Protein AF-A0A3S4IB91-F1 (afdb_monomer_lite)

Foldseek 3Di:
DAFAEDEAECELVCQLPLVSLLVVLVVVLVVCPPDDHAYAYEYEDDPLVPRQPPVCAPDPVDPPNVVCVRSDDDLVSVLSSLVSCVVSVHQYEYEYPALVVLVSCVVSVHFKYKHDLVCPPVVCRQPVHPSSPPFFDPDDPDDPDDDDDPDDSDIDMTGGD

InterPro domains:
  IPR013132 PseI/NeuA/B-like [PF03102] (42-125)
  IPR013785 Aldolase-type TIM barrel [G3DSA:3.20.20.70] (1-132)
  IPR051690 PseI/Nans/NeuA/B acid synthases [PTHR42966] (3-124)

Sequence (161 aa):
MSKPLFIFEMANNHMGNVEHGVALIRAIRESCQGFDFDFGFKLQYRNLDTFIHSSFKGRDDVKYVKRFEETRLQPEQMQKLVAEMKANGFKAICTPFDEESVDLIEAHGIEIIKIASCSFTDWPCWSASPAATSRWWRPPPARGARTSTRWSASCCIAART

Radius of gyration: 17.15 Å; chains: 1; bounding box: 42×42×48 Å

pLDDT: mean 82.27, std 20.81, range [25.8, 98.62]
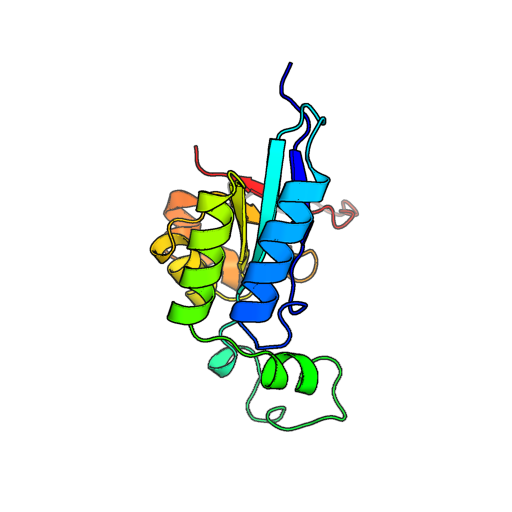
Organism: Chromobacterium violaceum (NCBI:txid536)

Secondary structure (DSSP, 8-state):
-PPPEEEEE-TTTTTT-HHHHHHHHHHHHHHTTT--SEEEEEEEE--HHHHS-GGGTT-SSSTTHHHHHHT---HHHHHHHHHHHHHTTPEEEEEESSHHHHHHHHHTT--EEEPPGGGTT-HHHHHH-HHIIIII--PPP---------------EEE--

Structure (mmCIF, N/CA/C/O backbone):
data_AF-A0A3S4IB91-F1
#
_entry.id   AF-A0A3S4IB91-F1
#
loop_
_atom_site.group_PDB
_atom_site.id
_atom_site.type_symbol
_atom_site.label_atom_id
_atom_site.label_alt_id
_atom_site.label_comp_id
_atom_site.label_asym_id
_atom_site.label_entity_id
_atom_site.label_seq_id
_atom_site.pdbx_PDB_ins_code
_atom_site.Cartn_x
_atom_site.Cartn_y
_atom_site.Cartn_z
_atom_site.occupancy
_atom_site.B_iso_or_equiv
_atom_site.auth_seq_id
_atom_site.auth_comp_id
_atom_site.auth_asym_id
_atom_site.auth_atom_id
_atom_site.pdbx_PDB_model_num
ATOM 1 N N . MET A 1 1 ? -18.900 14.666 13.318 1.00 50.78 1 MET A N 1
ATOM 2 C CA . MET A 1 1 ? -17.593 15.037 12.730 1.00 50.78 1 MET A CA 1
ATOM 3 C C . MET A 1 1 ? -16.867 13.749 12.371 1.00 50.78 1 MET A C 1
ATOM 5 O O . MET A 1 1 ? -16.913 12.830 13.178 1.00 50.78 1 MET A O 1
ATOM 9 N N . SER A 1 2 ? -1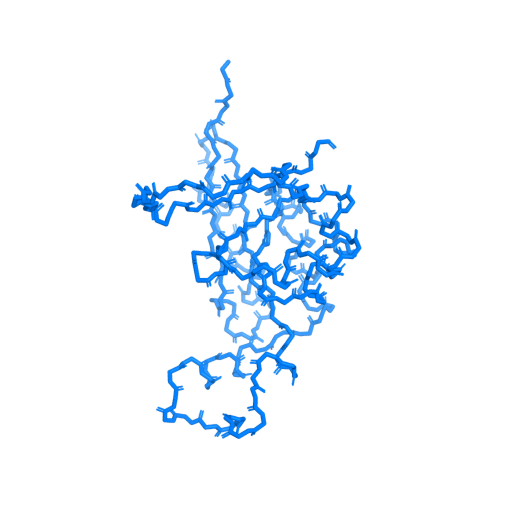6.292 13.634 11.171 1.00 82.00 2 SER A N 1
ATOM 10 C CA . SER A 1 2 ? -15.526 12.442 10.772 1.00 82.00 2 SER A CA 1
ATOM 11 C C . SER A 1 2 ? -14.213 12.377 11.555 1.00 82.00 2 SER A C 1
ATOM 13 O O . SER A 1 2 ? -13.516 13.390 11.641 1.00 82.00 2 SER A O 1
ATOM 15 N N . LYS A 1 3 ? -13.876 11.213 12.121 1.00 90.12 3 LYS A N 1
ATOM 16 C CA . LYS A 1 3 ? -12.597 11.007 12.815 1.00 90.12 3 LYS A CA 1
ATOM 17 C C . LYS A 1 3 ? -11.423 11.170 11.831 1.00 90.12 3 LYS A C 1
ATOM 19 O O . LYS A 1 3 ? -11.562 10.772 10.672 1.00 90.12 3 LYS A O 1
ATOM 24 N N . PRO A 1 4 ? -10.280 11.747 12.250 1.00 95.44 4 PRO A N 1
ATOM 25 C CA . PRO A 1 4 ? -9.057 11.735 11.451 1.00 95.44 4 PRO A CA 1
ATOM 26 C C . PRO A 1 4 ? -8.631 10.307 11.081 1.00 95.44 4 PRO A C 1
ATOM 28 O O . PRO A 1 4 ? -8.722 9.409 11.916 1.00 95.44 4 PRO A O 1
ATOM 31 N N . LEU A 1 5 ? -8.142 10.121 9.851 1.00 96.00 5 LEU A N 1
ATOM 32 C CA . LEU A 1 5 ? -7.565 8.863 9.369 1.00 96.00 5 LEU A CA 1
ATOM 33 C C . LEU A 1 5 ? -6.037 8.970 9.337 1.00 96.00 5 LEU A C 1
ATOM 35 O O . LEU A 1 5 ? -5.488 9.748 8.555 1.00 96.00 5 LEU A O 1
ATOM 39 N N . PHE A 1 6 ? -5.356 8.150 10.134 1.00 97.62 6 PHE A N 1
ATOM 40 C CA . PHE A 1 6 ? -3.902 8.002 10.089 1.00 97.62 6 PHE A CA 1
ATOM 41 C C . PHE A 1 6 ? -3.526 6.817 9.205 1.00 97.62 6 PHE A C 1
ATOM 43 O O . PHE A 1 6 ? -4.084 5.730 9.344 1.00 97.62 6 PHE A O 1
ATOM 50 N N . ILE A 1 7 ? -2.585 7.027 8.283 1.00 97.88 7 ILE A N 1
ATOM 51 C CA . ILE A 1 7 ? -2.159 6.010 7.318 1.00 97.88 7 ILE A CA 1
ATOM 52 C C . ILE A 1 7 ? -0.703 5.643 7.587 1.00 97.88 7 ILE A C 1
ATOM 54 O O . ILE A 1 7 ? 0.188 6.478 7.426 1.00 97.88 7 ILE A O 1
ATOM 58 N N . PHE A 1 8 ? -0.461 4.385 7.940 1.00 98.25 8 PHE A N 1
ATOM 59 C CA . PHE A 1 8 ? 0.876 3.837 8.142 1.00 98.25 8 PHE A CA 1
ATOM 60 C C . PHE A 1 8 ? 1.403 3.253 6.833 1.00 98.25 8 PHE A C 1
ATOM 62 O O . PHE A 1 8 ? 0.815 2.335 6.265 1.00 98.25 8 PHE A O 1
ATOM 69 N N . GLU A 1 9 ? 2.501 3.805 6.326 1.00 97.75 9 GLU A N 1
ATOM 70 C CA . GLU A 1 9 ? 3.116 3.352 5.081 1.00 97.75 9 GLU A CA 1
ATOM 71 C C . GLU A 1 9 ? 4.115 2.227 5.348 1.00 97.75 9 GLU A C 1
ATOM 73 O O . GLU A 1 9 ? 5.158 2.453 5.963 1.00 97.75 9 GLU A O 1
ATOM 78 N N . MET A 1 10 ? 3.840 1.031 4.820 1.00 97.31 10 MET A N 1
ATOM 79 C CA . MET A 1 10 ? 4.823 -0.053 4.836 1.00 97.31 10 MET A CA 1
ATOM 80 C C . MET A 1 10 ? 5.905 0.164 3.779 1.00 97.31 10 MET A C 1
ATOM 82 O O . MET A 1 10 ? 7.069 -0.142 4.026 1.00 97.31 10 MET A O 1
ATOM 86 N N . ALA A 1 11 ? 5.529 0.674 2.599 1.00 95.00 11 ALA A N 1
ATOM 87 C CA . ALA A 1 11 ? 6.382 0.661 1.410 1.00 95.00 11 ALA A CA 1
ATOM 88 C C . ALA A 1 11 ? 7.041 -0.723 1.244 1.00 95.00 11 ALA A C 1
ATOM 90 O O . ALA A 1 11 ? 6.329 -1.719 1.222 1.00 95.00 11 ALA A O 1
ATOM 91 N N . ASN A 1 12 ? 8.377 -0.784 1.215 1.00 95.31 12 ASN A N 1
ATOM 92 C CA . ASN A 1 12 ? 9.147 -2.032 1.163 1.00 95.31 12 ASN A CA 1
ATOM 93 C C . ASN A 1 12 ? 9.793 -2.397 2.516 1.00 95.31 12 ASN A C 1
ATOM 95 O O . ASN A 1 12 ? 10.757 -3.164 2.565 1.00 95.31 12 ASN A O 1
ATOM 99 N N . ASN A 1 13 ? 9.317 -1.832 3.631 1.00 96.62 13 ASN A N 1
ATOM 100 C CA . ASN A 1 13 ? 9.879 -2.064 4.970 1.00 96.62 13 ASN A CA 1
ATOM 101 C C . ASN A 1 13 ? 9.540 -3.453 5.536 1.00 96.62 13 ASN A C 1
ATOM 103 O O . ASN A 1 13 ? 10.051 -3.814 6.584 1.00 96.62 13 ASN A O 1
ATOM 107 N N . HIS A 1 14 ? 8.757 -4.264 4.818 1.00 96.31 14 HIS A N 1
ATOM 108 C CA . HIS A 1 14 ? 8.680 -5.714 5.036 1.00 96.31 14 HIS A CA 1
ATOM 109 C C . HIS A 1 14 ? 9.977 -6.443 4.635 1.00 96.31 14 HIS A C 1
ATOM 111 O O . HIS A 1 14 ? 10.148 -7.607 4.970 1.00 96.31 14 HIS A O 1
ATOM 117 N N . MET A 1 15 ? 10.906 -5.785 3.928 1.00 95.75 15 MET A N 1
ATOM 118 C CA . MET A 1 15 ? 12.236 -6.322 3.595 1.00 95.75 15 MET A CA 1
ATOM 119 C C . MET A 1 15 ? 12.202 -7.647 2.810 1.00 95.75 15 MET A C 1
ATOM 121 O O . MET A 1 15 ? 13.062 -8.497 3.002 1.00 95.75 15 MET A O 1
ATOM 125 N N . GLY A 1 16 ? 11.188 -7.855 1.961 1.00 95.75 16 GLY A N 1
ATOM 126 C CA . GLY A 1 16 ? 10.981 -9.139 1.266 1.00 95.75 16 GLY A CA 1
ATOM 127 C C . GLY A 1 16 ? 10.549 -10.301 2.177 1.00 95.75 16 GLY A C 1
ATOM 128 O O . GLY A 1 16 ? 10.473 -11.440 1.728 1.00 95.75 16 GLY A O 1
ATOM 129 N N . ASN A 1 17 ? 10.229 -10.032 3.447 1.00 97.69 17 ASN A N 1
ATOM 130 C CA . ASN A 1 17 ? 9.830 -11.028 4.433 1.00 97.69 17 ASN A CA 1
ATOM 131 C C . ASN A 1 17 ? 8.398 -10.760 4.939 1.00 97.69 17 ASN A C 1
ATOM 133 O O . ASN A 1 17 ? 8.108 -9.746 5.577 1.00 97.69 17 ASN A O 1
ATOM 137 N N . VAL A 1 18 ? 7.488 -11.700 4.670 1.00 97.94 18 VAL A N 1
ATOM 138 C CA . VAL A 1 18 ? 6.070 -11.592 5.058 1.00 97.94 18 VAL A CA 1
ATOM 139 C C . VAL A 1 18 ? 5.886 -11.623 6.570 1.00 97.94 18 VAL A C 1
ATOM 141 O O . VAL A 1 18 ? 5.090 -10.854 7.097 1.00 97.94 18 VAL A O 1
ATOM 144 N N . GLU A 1 19 ? 6.616 -12.484 7.273 1.00 98.19 19 GLU A N 1
ATOM 145 C CA . GLU A 1 19 ? 6.522 -12.626 8.730 1.00 98.19 19 GLU A CA 1
ATOM 146 C C . GLU A 1 19 ? 6.967 -11.338 9.422 1.00 98.19 19 GLU A C 1
ATOM 148 O O . GLU A 1 19 ? 6.313 -10.876 10.357 1.00 98.19 19 GLU A O 1
ATOM 153 N N . HIS A 1 20 ? 8.017 -10.699 8.898 1.00 98.19 20 HIS A N 1
ATOM 154 C CA . HIS A 1 20 ? 8.444 -9.382 9.359 1.00 98.19 20 HIS A CA 1
ATOM 155 C C . HIS A 1 20 ? 7.369 -8.312 9.115 1.00 98.19 20 HIS A C 1
ATOM 157 O O . HIS A 1 20 ? 7.069 -7.523 10.011 1.00 98.19 20 HIS A O 1
ATOM 163 N N . GLY A 1 21 ? 6.733 -8.313 7.938 1.00 98.31 21 GLY A N 1
ATOM 164 C CA . GLY A 1 21 ? 5.612 -7.415 7.638 1.00 98.31 21 GLY A CA 1
ATOM 165 C C . GLY A 1 21 ? 4.405 -7.622 8.564 1.00 98.31 21 GLY A C 1
ATOM 166 O O . GLY A 1 21 ? 3.821 -6.650 9.038 1.00 98.31 21 GLY A O 1
ATOM 167 N N . VAL A 1 22 ? 4.064 -8.875 8.878 1.00 98.62 22 VAL A N 1
ATOM 168 C CA . VAL A 1 22 ? 3.008 -9.232 9.843 1.00 98.62 22 VAL A CA 1
ATOM 169 C C . VAL A 1 22 ? 3.354 -8.733 11.246 1.00 98.62 22 VAL A C 1
ATOM 171 O O . VAL A 1 22 ? 2.519 -8.105 11.898 1.00 98.62 22 VAL A O 1
ATOM 174 N N . ALA A 1 23 ? 4.589 -8.957 11.700 1.00 98.62 23 ALA A N 1
ATOM 175 C CA . ALA A 1 23 ? 5.055 -8.473 12.996 1.00 98.62 23 ALA A CA 1
ATOM 176 C C . ALA A 1 23 ? 4.973 -6.940 13.092 1.00 98.62 23 ALA A C 1
ATOM 178 O O . ALA A 1 23 ? 4.504 -6.410 14.099 1.00 98.62 23 ALA A O 1
ATOM 179 N N . LEU A 1 24 ? 5.346 -6.230 12.021 1.00 98.56 24 LEU A N 1
ATOM 180 C CA . LEU A 1 24 ? 5.226 -4.775 11.936 1.00 98.56 24 LEU A CA 1
ATOM 181 C C . LEU A 1 24 ? 3.766 -4.310 12.057 1.00 98.56 24 LEU A C 1
ATOM 183 O O . LEU A 1 24 ? 3.487 -3.386 12.818 1.00 98.56 24 LEU A O 1
ATOM 187 N N . ILE A 1 25 ? 2.829 -4.946 11.345 1.00 98.62 25 ILE A N 1
ATOM 188 C CA . ILE A 1 25 ? 1.397 -4.597 11.417 1.00 98.62 25 ILE A CA 1
ATOM 189 C C . ILE A 1 25 ? 0.883 -4.709 12.859 1.00 98.62 25 ILE A C 1
ATOM 191 O O . ILE A 1 25 ? 0.229 -3.788 13.353 1.00 98.62 25 ILE A O 1
ATOM 195 N N . ARG A 1 26 ? 1.214 -5.807 13.549 1.00 98.56 26 ARG A N 1
ATOM 196 C CA . ARG A 1 26 ? 0.790 -6.052 14.938 1.00 98.56 26 ARG A CA 1
ATOM 197 C C . ARG A 1 26 ? 1.382 -5.033 15.911 1.00 98.56 26 ARG A C 1
ATOM 199 O O . ARG A 1 26 ? 0.642 -4.437 16.688 1.00 98.56 26 ARG A O 1
ATOM 206 N N . ALA A 1 27 ? 2.678 -4.747 15.798 1.00 98.62 27 ALA A N 1
ATOM 207 C CA . ALA A 1 27 ? 3.349 -3.757 16.644 1.00 98.62 27 ALA A CA 1
ATOM 208 C C . ALA A 1 27 ? 2.758 -2.341 16.479 1.00 98.62 27 ALA A C 1
ATOM 210 O O . ALA A 1 27 ? 2.575 -1.597 17.447 1.00 98.62 27 ALA A O 1
ATOM 211 N N . ILE A 1 28 ? 2.394 -1.96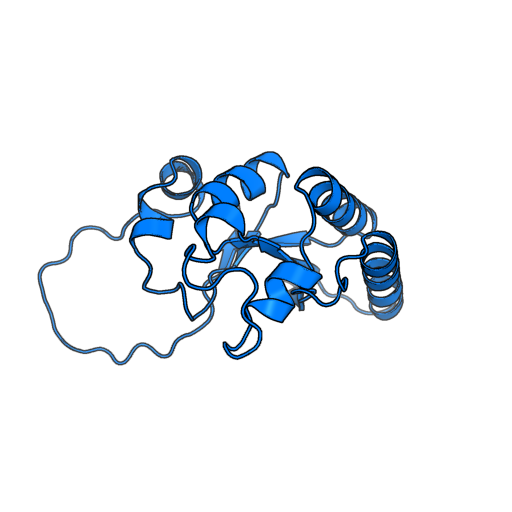0 15.252 1.00 98.44 28 ILE A N 1
ATOM 212 C CA . ILE A 1 28 ? 1.707 -0.686 15.008 1.00 98.44 28 ILE A CA 1
ATOM 213 C C . ILE A 1 28 ? 0.298 -0.705 15.607 1.00 98.44 28 ILE A C 1
ATOM 215 O O . ILE A 1 28 ? -0.131 0.301 16.171 1.00 98.44 28 ILE A O 1
ATOM 219 N N . ARG A 1 29 ? -0.423 -1.834 15.555 1.00 98.12 29 ARG A N 1
ATOM 220 C CA . ARG A 1 29 ? -1.753 -1.939 16.175 1.00 98.12 29 ARG A CA 1
ATOM 221 C C . ARG A 1 29 ? -1.709 -1.740 17.687 1.00 98.12 29 ARG A C 1
ATOM 223 O O . ARG A 1 29 ? -2.596 -1.066 18.222 1.00 98.12 29 ARG A O 1
ATOM 230 N N . GLU A 1 30 ? -0.693 -2.286 18.346 1.00 98.25 30 GLU A N 1
ATOM 231 C CA . GLU A 1 30 ? -0.417 -2.055 19.769 1.00 98.25 30 GLU A CA 1
ATOM 232 C C . GLU A 1 30 ? -0.157 -0.570 20.043 1.00 98.25 30 GLU A C 1
ATOM 234 O O . GLU A 1 30 ? -0.761 0.009 20.942 1.00 98.25 30 GLU A O 1
ATOM 239 N N . SER A 1 31 ? 0.633 0.085 19.189 1.00 98.12 31 SER A N 1
ATOM 240 C CA . SER A 1 31 ? 0.927 1.524 19.291 1.00 98.12 31 SER A CA 1
ATOM 241 C C . SER A 1 31 ? -0.305 2.423 19.097 1.00 98.12 31 SER A C 1
ATOM 243 O O . SER A 1 31 ? -0.299 3.578 19.513 1.00 98.12 31 SER A O 1
ATOM 245 N N . CYS A 1 32 ? -1.371 1.912 18.474 1.00 97.81 32 CYS A N 1
ATOM 246 C CA . CYS A 1 32 ? -2.632 2.634 18.281 1.00 97.81 32 CYS A CA 1
ATOM 247 C C . CYS A 1 32 ? -3.581 2.548 19.493 1.00 97.81 32 CYS A C 1
ATOM 249 O O . CYS A 1 32 ? -4.657 3.149 19.465 1.00 97.81 32 CYS A O 1
ATOM 251 N N . GLN A 1 33 ? -3.260 1.769 20.532 1.00 96.31 33 GLN A N 1
ATOM 252 C CA . GLN A 1 33 ? -4.131 1.636 21.704 1.00 96.31 33 GLN A CA 1
ATOM 253 C C . GLN A 1 33 ? -4.317 2.979 22.428 1.00 96.31 33 GLN A C 1
ATOM 255 O O . GLN A 1 33 ? -3.374 3.741 22.609 1.00 96.31 33 GLN A O 1
ATOM 260 N N . GLY A 1 34 ? -5.553 3.266 22.847 1.00 96.56 34 GLY A N 1
ATOM 261 C CA . GLY A 1 34 ? -5.903 4.492 23.578 1.00 96.56 34 GLY A CA 1
ATOM 262 C C . GLY A 1 34 ? -6.207 5.716 22.707 1.00 96.56 34 GLY A C 1
ATOM 263 O O . GLY A 1 34 ? -6.666 6.724 23.238 1.00 96.56 34 GLY A O 1
ATOM 264 N N . PHE A 1 35 ? -6.018 5.637 21.388 1.00 97.00 35 PHE A N 1
ATOM 265 C CA . PHE A 1 35 ? -6.343 6.726 20.466 1.00 97.00 35 PHE A CA 1
ATOM 266 C C . PHE A 1 35 ? -7.697 6.515 19.783 1.00 97.00 35 PHE A C 1
ATOM 268 O O . PHE A 1 35 ? -7.980 5.434 19.267 1.00 97.00 35 PHE A O 1
ATOM 275 N N . ASP A 1 36 ? -8.511 7.572 19.724 1.00 95.19 36 ASP A N 1
ATOM 276 C CA . ASP A 1 36 ? -9.812 7.560 19.046 1.00 95.19 36 ASP A CA 1
ATOM 277 C C . ASP A 1 36 ? -9.718 8.102 17.606 1.00 95.19 36 ASP A C 1
ATOM 279 O O . ASP A 1 36 ? -10.268 9.154 17.270 1.00 95.19 36 ASP A O 1
ATOM 283 N N . PHE A 1 37 ? -8.985 7.387 16.748 1.00 96.50 37 PHE A N 1
ATOM 284 C CA . PHE A 1 37 ? -8.821 7.711 15.327 1.00 96.50 37 PHE A CA 1
ATOM 285 C C . PHE A 1 37 ? -9.197 6.537 14.423 1.00 96.50 37 PHE A C 1
ATOM 287 O O . PHE A 1 37 ? -9.223 5.383 14.853 1.00 96.50 37 PHE A O 1
ATOM 294 N N . ASP A 1 38 ? -9.440 6.835 13.147 1.00 96.31 38 ASP A N 1
ATOM 295 C CA . ASP A 1 38 ? -9.445 5.808 12.113 1.00 96.31 38 ASP A CA 1
ATOM 296 C C . ASP A 1 38 ? -7.995 5.494 11.725 1.00 96.31 38 ASP A C 1
ATOM 298 O O . ASP A 1 38 ? -7.156 6.392 11.594 1.00 96.31 38 ASP A O 1
ATOM 302 N N . PHE A 1 39 ? -7.704 4.221 11.470 1.00 97.69 39 PHE A N 1
ATOM 303 C CA . PHE A 1 39 ? -6.371 3.782 11.076 1.00 97.69 39 PHE A CA 1
ATOM 304 C C . PHE A 1 39 ? -6.401 3.009 9.760 1.00 97.69 39 PHE A C 1
ATOM 306 O O . PHE A 1 39 ? -7.248 2.144 9.535 1.00 97.69 39 PHE A O 1
ATOM 313 N N . GLY A 1 40 ? -5.447 3.313 8.888 1.00 97.75 40 GLY A N 1
ATOM 314 C CA . GLY A 1 40 ? -5.207 2.611 7.638 1.00 97.75 40 GLY A CA 1
ATOM 315 C C . GLY A 1 40 ? -3.761 2.156 7.541 1.00 97.75 40 GLY A C 1
ATOM 316 O O . GLY A 1 40 ? -2.856 2.799 8.070 1.00 97.75 40 GLY A O 1
ATOM 317 N N . PHE A 1 41 ? -3.536 1.059 6.832 1.00 98.12 41 PHE A N 1
ATOM 318 C CA . PHE A 1 41 ? -2.198 0.558 6.547 1.00 98.12 41 PHE A CA 1
ATOM 319 C C . PHE A 1 41 ? -2.023 0.467 5.038 1.00 98.12 41 PHE A C 1
ATOM 321 O O . PHE A 1 41 ? -2.934 0.032 4.330 1.00 98.12 41 PHE A O 1
ATOM 328 N N . LYS A 1 42 ? -0.875 0.928 4.542 1.00 98.06 42 LYS A N 1
ATOM 329 C CA . LYS A 1 42 ? -0.644 1.132 3.117 1.00 98.06 42 LYS A CA 1
ATOM 330 C C . LYS A 1 42 ? 0.484 0.266 2.563 1.00 98.06 42 LYS A C 1
ATOM 332 O O . LYS A 1 42 ? 1.585 0.234 3.114 1.00 98.06 42 LYS A O 1
ATOM 337 N N . LEU A 1 43 ? 0.189 -0.399 1.445 1.00 97.94 43 LEU A N 1
ATOM 338 C CA . LEU A 1 43 ? 1.136 -1.140 0.607 1.00 97.94 43 LEU A CA 1
ATOM 339 C C . LEU A 1 43 ? 1.457 -0.378 -0.687 1.00 97.94 43 LEU A C 1
ATOM 341 O O . LEU A 1 43 ? 0.776 0.583 -1.066 1.00 97.94 43 LEU A O 1
ATOM 345 N N . GLN A 1 44 ? 2.506 -0.823 -1.375 1.00 97.00 44 GLN A N 1
ATOM 346 C CA . GLN A 1 44 ? 2.871 -0.373 -2.716 1.00 97.00 44 GLN A CA 1
ATOM 347 C C . GLN A 1 44 ? 2.937 -1.585 -3.643 1.00 97.00 44 GLN A C 1
ATOM 349 O O . GLN A 1 44 ? 3.713 -2.500 -3.378 1.00 97.00 44 GLN A O 1
ATOM 354 N N . TYR A 1 45 ? 2.140 -1.597 -4.710 1.00 96.12 45 TYR A N 1
ATOM 355 C CA . TYR A 1 45 ? 2.145 -2.675 -5.701 1.00 96.12 45 TYR A CA 1
ATOM 356 C C . TYR A 1 45 ? 2.866 -2.229 -6.961 1.00 96.12 45 TYR A C 1
ATOM 358 O O . TYR A 1 45 ? 2.646 -1.126 -7.459 1.00 96.12 45 TYR A O 1
ATOM 366 N N . ARG A 1 46 ? 3.774 -3.094 -7.408 1.00 93.06 46 ARG A N 1
ATOM 367 C CA . ARG A 1 46 ? 4.539 -2.961 -8.641 1.00 93.06 46 ARG A CA 1
ATOM 368 C C . ARG A 1 46 ? 4.639 -4.342 -9.256 1.00 93.06 46 ARG A C 1
ATOM 370 O O . ARG A 1 46 ? 5.164 -5.243 -8.593 1.00 93.06 46 ARG A O 1
ATOM 377 N N . ASN A 1 47 ? 4.226 -4.509 -10.501 1.00 91.50 47 ASN A N 1
ATOM 378 C CA . ASN A 1 47 ? 4.631 -5.679 -11.255 1.00 91.50 47 ASN A CA 1
ATOM 379 C C . ASN A 1 47 ? 6.096 -5.503 -11.673 1.00 91.50 47 ASN A C 1
ATOM 381 O O . ASN A 1 47 ? 6.400 -4.887 -12.685 1.00 91.50 47 ASN A O 1
ATOM 385 N N . LEU A 1 48 ? 7.032 -6.052 -10.896 1.00 88.06 48 LEU A N 1
ATOM 386 C CA . LEU A 1 48 ? 8.468 -5.896 -11.162 1.00 88.06 48 LEU A CA 1
ATOM 387 C C . LEU A 1 48 ? 8.924 -6.491 -12.501 1.00 88.06 48 LEU A C 1
ATOM 389 O O . LEU A 1 48 ? 9.977 -6.094 -13.002 1.00 88.06 48 LEU A O 1
ATOM 393 N N . ASP A 1 49 ? 8.157 -7.412 -13.089 1.00 86.25 49 ASP A N 1
ATOM 394 C CA . ASP A 1 49 ? 8.519 -8.009 -14.372 1.00 86.25 49 ASP A CA 1
ATOM 395 C C . ASP A 1 49 ? 8.384 -7.011 -15.522 1.00 86.25 49 ASP A C 1
ATOM 397 O O . ASP A 1 49 ? 9.248 -7.015 -16.407 1.00 86.25 49 ASP A O 1
ATOM 401 N N . THR A 1 50 ? 7.375 -6.136 -15.457 1.00 86.94 50 THR A N 1
ATOM 402 C CA . THR A 1 50 ? 7.080 -5.079 -16.437 1.00 86.94 50 THR A CA 1
ATOM 403 C C . THR A 1 50 ? 7.587 -3.701 -15.997 1.00 86.94 50 THR A C 1
ATOM 405 O O . THR A 1 50 ? 7.997 -2.901 -16.836 1.00 86.94 50 THR A O 1
ATOM 408 N N . PHE A 1 51 ? 7.637 -3.433 -14.690 1.00 85.88 51 PHE A N 1
ATOM 409 C CA . PHE A 1 51 ? 8.020 -2.141 -14.114 1.00 85.88 51 PHE A CA 1
ATOM 410 C C . PHE A 1 51 ? 9.519 -1.842 -14.245 1.00 85.88 51 PHE A C 1
ATOM 412 O O . PHE A 1 51 ? 9.911 -0.699 -14.484 1.00 85.88 51 PHE A O 1
ATOM 419 N N . ILE A 1 52 ? 10.382 -2.854 -14.088 1.00 87.25 52 ILE A N 1
ATOM 420 C CA . ILE A 1 52 ? 11.829 -2.698 -14.285 1.00 87.25 52 ILE A CA 1
ATOM 421 C C . ILE A 1 52 ? 12.166 -3.117 -15.714 1.00 87.25 52 ILE A C 1
ATOM 423 O O . ILE A 1 52 ? 12.134 -4.301 -16.055 1.00 87.25 52 ILE A O 1
ATOM 427 N N . HIS A 1 53 ? 12.529 -2.142 -16.548 1.00 88.25 53 HIS A N 1
ATOM 428 C CA . HIS A 1 53 ? 12.959 -2.406 -17.919 1.00 88.25 53 HIS A CA 1
ATOM 429 C C . HIS A 1 53 ? 14.159 -3.370 -17.945 1.00 88.25 53 HIS A C 1
ATOM 431 O O . HIS A 1 53 ? 15.057 -3.286 -17.106 1.00 88.25 53 HIS A O 1
ATOM 437 N N . SER A 1 54 ? 14.201 -4.276 -18.926 1.00 88.62 54 SER A N 1
ATOM 438 C CA . SER A 1 54 ? 15.190 -5.366 -19.013 1.00 88.62 54 SER A CA 1
ATOM 439 C C . SER A 1 54 ? 16.647 -4.891 -18.956 1.00 88.62 54 SER A C 1
ATOM 441 O O . SER A 1 54 ? 17.473 -5.546 -18.332 1.00 88.62 54 SER A O 1
ATOM 443 N N . SER A 1 55 ? 16.953 -3.715 -19.515 1.00 89.06 55 SER A N 1
ATOM 444 C CA . SER A 1 55 ? 18.292 -3.093 -19.464 1.00 89.06 55 SER A CA 1
ATOM 445 C C . SER A 1 55 ? 18.735 -2.631 -18.068 1.00 89.06 55 SER A C 1
ATOM 447 O O . SER A 1 55 ? 19.870 -2.180 -17.895 1.00 89.06 55 SER A O 1
ATOM 449 N N . PHE A 1 56 ? 17.825 -2.656 -17.097 1.00 85.88 56 PHE A N 1
ATOM 450 C CA . PHE A 1 56 ? 18.065 -2.250 -15.720 1.00 85.88 56 PHE A CA 1
ATOM 451 C C . PHE A 1 56 ? 17.985 -3.410 -14.729 1.00 85.88 56 PHE A C 1
ATOM 453 O O . PHE A 1 56 ? 18.374 -3.217 -13.587 1.00 85.88 56 PHE A O 1
ATOM 460 N N . LYS A 1 57 ? 17.541 -4.605 -15.132 1.00 85.94 57 LYS A N 1
ATOM 461 C CA . LYS A 1 57 ? 17.438 -5.753 -14.218 1.00 85.94 57 LYS A CA 1
ATOM 462 C C . LYS A 1 57 ? 18.815 -6.191 -13.711 1.00 85.94 57 LYS A C 1
ATOM 464 O O . LYS A 1 57 ? 19.762 -6.277 -14.493 1.00 85.94 57 LYS A O 1
ATOM 469 N N . GLY A 1 58 ? 18.922 -6.458 -12.410 1.00 85.06 58 GLY A N 1
ATOM 470 C CA . GLY A 1 58 ? 20.164 -6.884 -11.754 1.00 85.06 58 GLY A CA 1
ATOM 471 C C . GLY A 1 58 ? 21.240 -5.801 -11.612 1.00 85.06 58 GLY A C 1
ATOM 472 O O . GLY A 1 58 ? 22.362 -6.111 -11.214 1.00 85.06 58 GLY A O 1
ATOM 473 N N . ARG A 1 59 ? 20.928 -4.539 -11.934 1.00 86.00 59 ARG A N 1
ATOM 474 C CA . ARG A 1 59 ? 21.842 -3.406 -11.746 1.00 86.00 59 ARG A CA 1
ATOM 475 C C . ARG A 1 59 ? 21.721 -2.821 -10.342 1.00 86.00 59 ARG A C 1
ATOM 477 O O . ARG A 1 59 ? 20.622 -2.570 -9.850 1.00 86.00 59 ARG A O 1
ATOM 484 N N . ASP A 1 60 ? 22.859 -2.536 -9.719 1.00 87.94 60 ASP A N 1
ATOM 485 C CA . ASP A 1 60 ? 22.943 -1.886 -8.407 1.00 87.94 60 ASP A CA 1
ATOM 486 C C . ASP A 1 60 ? 23.400 -0.421 -8.469 1.00 87.94 60 ASP A C 1
ATOM 488 O O . ASP A 1 60 ? 23.274 0.308 -7.484 1.00 87.94 60 ASP A O 1
ATOM 492 N N . ASP A 1 61 ? 23.844 0.035 -9.641 1.00 84.81 61 ASP A N 1
ATOM 493 C CA . ASP A 1 61 ? 24.263 1.410 -9.910 1.00 84.81 61 ASP A CA 1
ATOM 494 C C . ASP A 1 61 ? 23.076 2.365 -10.122 1.00 84.81 61 ASP A C 1
ATOM 496 O O . ASP A 1 61 ? 23.231 3.588 -10.101 1.00 84.81 61 ASP A O 1
ATOM 500 N N . VAL A 1 62 ? 21.867 1.820 -10.288 1.00 82.88 62 VAL A N 1
ATOM 501 C CA . VAL A 1 62 ? 20.639 2.594 -10.474 1.00 82.88 62 VAL A CA 1
ATOM 502 C C . VAL A 1 62 ? 19.799 2.583 -9.211 1.00 82.88 62 VAL A C 1
ATOM 504 O O . VAL A 1 62 ? 19.417 1.544 -8.669 1.00 82.88 62 VAL A O 1
ATOM 507 N N . LYS A 1 63 ? 19.471 3.793 -8.752 1.00 81.00 63 LYS A N 1
ATOM 508 C CA . LYS A 1 63 ? 18.685 4.011 -7.542 1.00 81.00 63 LYS A CA 1
ATOM 509 C C . LYS A 1 63 ? 17.372 3.223 -7.606 1.00 81.00 63 LYS A C 1
ATOM 511 O O . LYS A 1 63 ? 16.647 3.284 -8.593 1.00 81.00 63 LYS A O 1
ATOM 516 N N . TYR A 1 64 ? 17.061 2.537 -6.510 1.00 86.25 64 TYR A N 1
ATOM 517 C CA . TYR A 1 64 ? 15.858 1.728 -6.277 1.00 86.25 64 TYR A CA 1
ATOM 518 C C . TYR A 1 64 ? 15.760 0.369 -6.977 1.00 86.25 64 TYR A C 1
ATOM 520 O O . TYR A 1 64 ? 15.0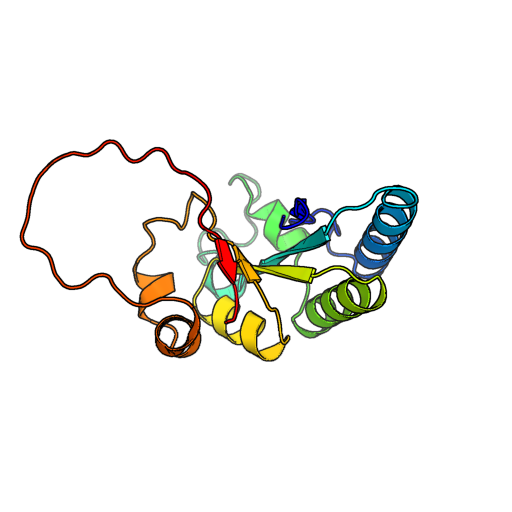67 -0.475 -6.419 1.00 86.25 64 TYR A O 1
ATOM 528 N N . VAL A 1 65 ? 16.458 0.112 -8.089 1.00 86.00 65 VAL A N 1
ATOM 529 C CA . VAL A 1 65 ? 16.386 -1.185 -8.801 1.00 86.00 65 VAL A CA 1
ATOM 530 C C . VAL A 1 65 ? 16.696 -2.340 -7.851 1.00 86.00 65 VAL A C 1
ATOM 532 O O . VAL A 1 65 ? 15.807 -3.132 -7.538 1.00 86.00 65 VAL A O 1
ATOM 535 N N . LYS A 1 66 ? 17.906 -2.344 -7.279 1.00 87.94 66 LYS A N 1
ATOM 536 C CA . LYS A 1 66 ? 18.338 -3.342 -6.294 1.00 87.94 66 LYS A CA 1
ATOM 537 C C . LYS A 1 66 ? 17.344 -3.499 -5.143 1.00 87.94 66 LYS A C 1
ATOM 539 O O . LYS A 1 66 ? 16.949 -4.603 -4.792 1.00 87.94 66 LYS A O 1
ATOM 544 N N . ARG A 1 67 ? 16.881 -2.378 -4.583 1.00 89.06 67 ARG A N 1
ATOM 545 C CA . ARG A 1 67 ? 15.944 -2.374 -3.451 1.00 89.06 67 ARG A CA 1
ATOM 546 C C . ARG A 1 67 ? 14.610 -3.029 -3.810 1.00 89.06 67 ARG A C 1
ATOM 548 O O . ARG A 1 67 ? 14.044 -3.719 -2.968 1.00 89.06 67 ARG A O 1
ATOM 555 N N . PHE A 1 68 ? 14.081 -2.776 -5.003 1.00 90.81 68 PHE A N 1
ATOM 556 C CA . PHE A 1 68 ? 12.822 -3.360 -5.457 1.00 90.81 68 PHE A CA 1
ATOM 557 C C . PHE A 1 68 ? 12.961 -4.856 -5.724 1.00 90.81 68 PHE A C 1
ATOM 559 O O . PHE A 1 68 ? 12.111 -5.620 -5.277 1.00 90.81 68 PHE A O 1
ATOM 566 N N . GLU A 1 69 ? 14.049 -5.275 -6.365 1.00 89.00 69 GLU A N 1
ATOM 567 C CA . GLU A 1 69 ? 14.321 -6.689 -6.630 1.00 89.00 69 GLU A CA 1
ATOM 568 C C . GLU A 1 69 ? 14.503 -7.487 -5.327 1.00 89.00 69 GLU A C 1
ATOM 570 O O . GLU A 1 69 ? 13.837 -8.502 -5.132 1.00 89.00 69 GLU A O 1
ATOM 575 N N . GLU A 1 70 ? 15.312 -6.989 -4.385 1.00 91.88 70 GLU A N 1
ATOM 576 C CA . GLU A 1 70 ? 15.585 -7.655 -3.098 1.00 91.88 70 GLU A CA 1
ATOM 577 C C . GLU A 1 70 ? 14.361 -7.758 -2.180 1.00 91.88 70 GLU A C 1
ATOM 579 O O . GLU A 1 70 ? 14.322 -8.600 -1.286 1.00 91.88 70 GLU A O 1
ATOM 584 N N . THR A 1 71 ? 13.364 -6.891 -2.363 1.00 93.69 71 THR A N 1
ATOM 585 C CA . THR A 1 71 ? 12.167 -6.860 -1.508 1.00 93.69 71 THR A CA 1
ATOM 586 C C . THR A 1 71 ? 10.908 -7.370 -2.187 1.00 93.69 71 THR A C 1
ATOM 588 O O . THR A 1 71 ? 9.816 -7.186 -1.646 1.00 93.69 71 THR A O 1
ATOM 591 N N . ARG A 1 72 ? 11.036 -8.040 -3.338 1.00 93.88 72 ARG A N 1
ATOM 592 C CA . ARG A 1 72 ? 9.899 -8.612 -4.063 1.00 93.88 72 ARG A CA 1
ATOM 593 C C . ARG A 1 72 ? 9.093 -9.557 -3.167 1.00 93.88 72 ARG A C 1
ATOM 595 O O . ARG A 1 72 ? 9.637 -10.480 -2.570 1.00 93.88 72 ARG A O 1
ATOM 602 N N . LEU A 1 73 ? 7.779 -9.350 -3.137 1.00 96.38 73 LEU A N 1
ATOM 603 C CA . LEU A 1 73 ? 6.808 -10.300 -2.597 1.00 96.38 73 LEU A CA 1
ATOM 604 C C . LEU A 1 73 ? 5.862 -10.732 -3.715 1.00 96.38 73 LEU A C 1
ATOM 606 O O . LEU A 1 73 ? 5.476 -9.920 -4.554 1.00 96.38 73 LEU A O 1
ATOM 610 N N . GLN A 1 74 ? 5.490 -12.007 -3.711 1.00 96.12 74 GLN A N 1
ATOM 611 C CA . GLN A 1 74 ? 4.504 -12.564 -4.632 1.00 96.12 74 GLN A CA 1
ATOM 612 C C . GLN A 1 74 ? 3.079 -12.110 -4.267 1.00 96.12 74 GLN A C 1
ATOM 614 O O . GLN A 1 74 ? 2.830 -11.735 -3.114 1.00 96.12 74 GLN A O 1
ATOM 619 N N . PRO A 1 75 ? 2.119 -12.160 -5.206 1.00 95.88 75 PRO A N 1
ATOM 620 C CA . PRO A 1 75 ? 0.729 -11.782 -4.951 1.00 95.88 75 PRO A CA 1
ATOM 621 C C . PRO A 1 75 ? 0.120 -12.450 -3.709 1.00 95.88 75 PRO A C 1
ATOM 623 O O . PRO A 1 75 ? -0.470 -11.773 -2.868 1.00 95.88 75 PRO A O 1
ATOM 626 N N . GLU A 1 76 ? 0.352 -13.748 -3.504 1.00 97.19 76 GLU A N 1
ATOM 627 C CA . GLU A 1 76 ? -0.184 -14.499 -2.360 1.00 97.19 76 GLU A CA 1
ATOM 628 C C . GLU A 1 76 ? 0.427 -14.027 -1.036 1.00 97.19 76 GLU A C 1
ATOM 630 O O . GLU A 1 76 ? -0.227 -14.008 0.008 1.00 97.19 76 GLU A O 1
ATOM 635 N N . GLN A 1 77 ? 1.698 -13.625 -1.069 1.00 97.88 77 GLN A N 1
ATOM 636 C CA . GLN A 1 77 ? 2.397 -13.050 0.076 1.00 97.88 77 GLN A CA 1
ATOM 637 C C . GLN A 1 77 ? 1.853 -11.658 0.414 1.00 97.88 77 GLN A C 1
ATOM 639 O O . GLN A 1 77 ? 1.617 -11.356 1.584 1.00 97.88 77 GLN A O 1
ATOM 644 N N . MET A 1 78 ? 1.588 -10.836 -0.602 1.00 97.62 78 MET A N 1
ATOM 645 C CA . MET A 1 78 ? 0.932 -9.541 -0.425 1.00 97.62 78 MET A CA 1
ATOM 646 C C . MET A 1 78 ? -0.494 -9.698 0.124 1.00 97.62 78 MET A C 1
ATOM 648 O O . MET A 1 78 ? -0.883 -8.949 1.021 1.00 97.62 78 MET A O 1
ATOM 652 N N . GLN A 1 79 ? -1.248 -10.703 -0.331 1.00 97.81 79 GLN A N 1
ATOM 653 C CA . GLN A 1 79 ? -2.586 -11.005 0.185 1.00 97.81 79 GLN A CA 1
ATOM 654 C C . GLN A 1 79 ? -2.563 -11.380 1.673 1.00 97.81 79 GLN A C 1
ATOM 656 O O . GLN A 1 79 ? -3.455 -10.976 2.421 1.00 97.81 79 GLN A O 1
ATOM 661 N N . LYS A 1 80 ? -1.528 -12.095 2.140 1.00 98.25 80 LYS A N 1
ATOM 662 C CA . LYS A 1 80 ? -1.341 -12.373 3.577 1.00 98.25 80 LYS A CA 1
ATOM 663 C C . LYS A 1 80 ? -1.174 -11.090 4.393 1.00 98.25 80 LYS A C 1
ATOM 665 O O . LYS A 1 80 ? -1.779 -10.972 5.455 1.00 98.25 80 LYS A O 1
ATOM 670 N N . LEU A 1 81 ? -0.412 -10.114 3.890 1.00 98.50 81 LEU A N 1
ATOM 671 C CA . LEU A 1 81 ? -0.268 -8.813 4.553 1.00 98.50 81 LEU A CA 1
ATOM 672 C C . LEU A 1 81 ? -1.602 -8.060 4.600 1.00 98.50 81 LEU A C 1
ATOM 674 O O . LEU A 1 81 ? -1.963 -7.534 5.648 1.00 98.50 81 LEU A O 1
ATOM 678 N N . VAL A 1 82 ? -2.371 -8.058 3.506 1.00 98.25 82 VAL A N 1
ATOM 679 C CA . VAL A 1 82 ? -3.712 -7.443 3.465 1.00 98.25 82 VAL A CA 1
ATOM 680 C C . VAL A 1 82 ? -4.662 -8.104 4.468 1.00 98.25 82 VAL A C 1
ATOM 682 O O . VAL A 1 82 ? -5.399 -7.406 5.169 1.00 98.25 82 VAL A O 1
ATOM 685 N N . ALA A 1 83 ? -4.645 -9.435 4.565 1.00 98.38 83 ALA A N 1
ATOM 686 C CA . ALA A 1 83 ? -5.457 -10.171 5.528 1.00 98.38 83 ALA A CA 1
ATOM 687 C C . ALA A 1 83 ? -5.101 -9.795 6.975 1.00 98.38 83 ALA A C 1
ATOM 689 O O . ALA A 1 83 ? -5.998 -9.526 7.773 1.00 98.38 83 ALA A O 1
ATOM 690 N N . GLU A 1 84 ? -3.809 -9.692 7.296 1.00 98.56 84 GLU A N 1
ATOM 691 C CA . GLU A 1 84 ? -3.351 -9.274 8.623 1.00 98.56 84 GLU A CA 1
ATOM 692 C C . GLU A 1 84 ? -3.732 -7.814 8.930 1.00 98.56 84 GLU A C 1
ATOM 694 O O . GLU A 1 84 ? -4.184 -7.520 10.037 1.00 98.56 84 GLU A O 1
ATOM 699 N N . MET A 1 85 ? -3.632 -6.898 7.959 1.00 98.38 85 MET A N 1
ATOM 700 C CA . MET A 1 85 ? -4.095 -5.509 8.120 1.00 98.38 85 MET A CA 1
ATOM 701 C C . MET A 1 85 ? -5.572 -5.463 8.528 1.00 98.38 85 MET A C 1
ATOM 703 O O . MET A 1 85 ? -5.920 -4.822 9.521 1.00 98.38 85 MET A O 1
ATOM 707 N N . LYS A 1 86 ? -6.424 -6.195 7.799 1.00 97.94 86 LYS A N 1
ATOM 708 C CA . LYS A 1 86 ? -7.866 -6.281 8.070 1.00 97.94 86 LYS A CA 1
ATOM 709 C C . LYS A 1 86 ? -8.157 -6.934 9.422 1.00 97.94 86 LYS A C 1
ATOM 711 O O . LYS A 1 86 ? -8.987 -6.424 10.168 1.00 97.94 86 LYS A O 1
ATOM 716 N N . ALA A 1 87 ? -7.444 -8.006 9.773 1.00 98.25 87 ALA A N 1
ATOM 717 C CA . ALA A 1 87 ? -7.594 -8.689 11.060 1.00 98.25 87 ALA A CA 1
ATOM 718 C C . ALA A 1 87 ? -7.274 -7.779 12.261 1.00 98.25 87 ALA A C 1
ATOM 720 O O . ALA A 1 87 ? -7.888 -7.911 13.316 1.00 98.25 87 ALA A O 1
ATOM 721 N N . ASN A 1 88 ? -6.365 -6.814 12.088 1.00 98.12 88 ASN A N 1
ATOM 722 C CA . ASN A 1 88 ? -6.020 -5.822 13.111 1.00 98.12 88 ASN A CA 1
ATOM 723 C C . ASN A 1 88 ? -6.926 -4.573 13.087 1.00 98.12 88 ASN A C 1
ATOM 725 O O . ASN A 1 88 ? -6.720 -3.648 13.876 1.00 98.12 88 ASN A O 1
ATOM 729 N N . GLY A 1 89 ? -7.943 -4.537 12.220 1.00 96.94 89 GLY A N 1
ATOM 730 C CA . GLY A 1 89 ? -8.898 -3.431 12.116 1.00 96.94 89 GLY A CA 1
ATOM 731 C C . GLY A 1 89 ? -8.390 -2.224 11.324 1.00 96.94 89 GLY A C 1
ATOM 732 O O . GLY A 1 89 ? -8.984 -1.150 11.413 1.00 96.94 89 GLY A O 1
ATOM 733 N N . PHE A 1 90 ? -7.308 -2.369 10.553 1.00 98.06 90 PHE A N 1
ATOM 734 C CA . PHE A 1 90 ? -6.850 -1.317 9.651 1.00 98.06 90 PHE A CA 1
ATOM 735 C C . PHE A 1 90 ? -7.656 -1.314 8.353 1.00 98.06 90 PHE A C 1
ATOM 737 O O . PHE A 1 90 ? -7.903 -2.363 7.756 1.00 98.06 90 PHE A O 1
ATOM 744 N N . LYS A 1 91 ? -7.962 -0.118 7.842 1.00 96.94 91 LYS A N 1
ATOM 745 C CA . LYS A 1 91 ? -8.387 0.046 6.447 1.00 96.94 91 LYS A CA 1
ATOM 746 C C . LYS A 1 91 ? -7.221 -0.326 5.534 1.00 96.94 91 LYS A C 1
ATOM 748 O O . LYS A 1 91 ? -6.135 0.246 5.656 1.00 96.94 91 LYS A O 1
ATOM 753 N N . ALA A 1 92 ? -7.437 -1.272 4.626 1.00 97.31 92 ALA A N 1
ATOM 754 C CA . ALA A 1 92 ? -6.419 -1.660 3.658 1.00 97.31 92 ALA A CA 1
ATOM 755 C C . ALA A 1 92 ? -6.314 -0.593 2.560 1.00 97.31 92 ALA A C 1
ATOM 757 O O . ALA A 1 92 ? -7.300 -0.281 1.884 1.00 97.31 92 ALA A O 1
ATOM 758 N N . ILE A 1 93 ? -5.112 -0.047 2.381 1.00 97.12 93 ILE A N 1
ATOM 759 C CA . ILE A 1 93 ? -4.800 0.979 1.385 1.00 97.12 93 ILE A CA 1
ATOM 760 C C . ILE A 1 93 ? -3.666 0.462 0.502 1.00 97.12 93 ILE A C 1
ATOM 762 O O . ILE A 1 93 ? -2.733 -0.179 0.984 1.00 97.12 93 ILE A O 1
ATOM 766 N N . CYS A 1 94 ? -3.695 0.756 -0.793 1.00 96.56 94 CYS A N 1
ATOM 767 C CA . CYS A 1 94 ? -2.580 0.416 -1.671 1.00 96.56 94 CYS A CA 1
ATOM 768 C C . CYS A 1 94 ? -2.271 1.531 -2.665 1.00 96.56 94 CYS A C 1
ATOM 770 O O . CYS A 1 94 ? -3.142 2.305 -3.053 1.00 96.56 94 CYS A O 1
ATOM 772 N N . THR A 1 95 ? -1.000 1.625 -3.040 1.00 95.56 95 THR A N 1
ATOM 773 C CA . THR A 1 95 ? -0.483 2.530 -4.066 1.00 95.56 95 THR A CA 1
ATOM 774 C C . THR A 1 95 ? -0.055 1.683 -5.268 1.00 95.56 95 THR A C 1
ATOM 776 O O . THR A 1 95 ? 1.004 1.056 -5.180 1.00 95.56 95 THR A O 1
ATOM 779 N N . PRO A 1 96 ? -0.852 1.605 -6.347 1.00 94.31 96 PRO A N 1
ATOM 780 C CA . PRO A 1 96 ? -0.429 0.957 -7.583 1.00 94.31 96 PRO A CA 1
ATOM 781 C C . PRO A 1 96 ? 0.532 1.867 -8.359 1.00 94.31 96 PRO A C 1
ATOM 783 O O . PRO A 1 96 ? 0.447 3.094 -8.260 1.00 94.31 96 PRO A O 1
ATOM 786 N N . PHE A 1 97 ? 1.438 1.261 -9.124 1.00 91.88 97 PHE A N 1
ATOM 787 C CA . PHE A 1 97 ? 2.351 1.960 -10.040 1.00 91.88 97 PHE A CA 1
ATOM 788 C C . PHE A 1 97 ? 2.239 1.467 -11.494 1.00 91.88 97 PHE A C 1
ATOM 790 O O . PHE A 1 97 ? 2.978 1.943 -12.347 1.00 91.88 97 PHE A O 1
ATOM 797 N N . ASP A 1 98 ? 1.331 0.529 -11.756 1.00 90.00 98 ASP A N 1
ATOM 798 C CA . ASP A 1 98 ? 1.029 -0.060 -13.059 1.00 90.00 98 ASP A CA 1
ATOM 799 C C . ASP A 1 98 ? -0.431 -0.545 -13.070 1.00 90.00 98 ASP A C 1
ATOM 801 O O . ASP A 1 98 ? -1.076 -0.651 -12.020 1.00 90.00 98 ASP A O 1
ATOM 805 N N . GLU A 1 99 ? -0.965 -0.793 -14.260 1.00 88.56 99 GLU A N 1
ATOM 806 C CA . GLU A 1 99 ? -2.354 -1.189 -14.497 1.00 88.56 99 GLU A CA 1
ATOM 807 C C . GLU A 1 99 ? -2.677 -2.540 -13.852 1.00 88.56 99 GLU A C 1
ATOM 809 O O . GLU A 1 99 ? -3.710 -2.688 -13.201 1.00 88.56 99 GLU A O 1
ATOM 814 N N . GLU A 1 100 ? -1.765 -3.505 -13.965 1.00 90.25 100 GLU A N 1
ATOM 815 C CA . GLU A 1 100 ? -1.928 -4.845 -13.392 1.00 90.25 100 GLU A CA 1
ATOM 816 C C . GLU A 1 100 ? -2.015 -4.798 -11.860 1.00 90.25 100 GLU A C 1
ATOM 818 O O . GLU A 1 100 ? -2.774 -5.540 -11.233 1.00 90.25 100 GLU A O 1
ATOM 823 N N . SER A 1 101 ? -1.294 -3.866 -11.235 1.00 92.19 101 SER A N 1
ATOM 824 C CA . SER A 1 101 ? -1.394 -3.596 -9.805 1.00 92.19 101 SER A CA 1
ATOM 825 C C . SER A 1 101 ? -2.769 -3.060 -9.405 1.00 92.19 101 SER A C 1
ATOM 827 O O . SER A 1 101 ? -3.200 -3.323 -8.282 1.00 92.19 101 SER A O 1
ATOM 829 N N . VAL A 1 102 ? -3.476 -2.329 -10.275 1.00 90.31 102 VAL A N 1
ATOM 830 C CA . VAL A 1 102 ? -4.860 -1.891 -10.008 1.00 90.31 102 VAL A CA 1
ATOM 831 C C . VAL A 1 102 ? -5.804 -3.091 -9.986 1.00 90.31 102 VAL A C 1
ATOM 833 O O . VAL A 1 102 ? -6.620 -3.212 -9.069 1.00 90.31 102 VAL A O 1
ATOM 836 N N . ASP A 1 103 ? -5.656 -4.005 -10.940 1.00 90.38 103 ASP A N 1
ATOM 837 C CA . ASP A 1 103 ? -6.467 -5.222 -11.002 1.00 90.38 103 ASP A CA 1
ATOM 838 C C . ASP A 1 103 ? -6.186 -6.123 -9.782 1.00 90.38 103 ASP A C 1
ATOM 840 O O . ASP A 1 103 ? -7.106 -6.656 -9.153 1.00 90.38 103 ASP A O 1
ATOM 844 N N . LEU A 1 104 ? -4.922 -6.209 -9.350 1.00 93.00 104 LEU A N 1
ATOM 845 C CA . LEU A 1 104 ? -4.538 -6.952 -8.147 1.00 93.00 104 LEU A CA 1
ATOM 846 C C . LEU A 1 104 ? -5.106 -6.335 -6.856 1.00 93.00 104 LEU A C 1
ATOM 848 O O . LEU A 1 104 ? -5.525 -7.056 -5.950 1.00 93.00 104 LEU A O 1
ATOM 852 N N . ILE A 1 105 ? -5.164 -5.003 -6.762 1.00 93.38 105 ILE A N 1
ATOM 853 C CA . ILE A 1 105 ? -5.823 -4.286 -5.654 1.00 93.38 105 ILE A CA 1
ATOM 854 C C . ILE A 1 105 ? -7.303 -4.670 -5.563 1.00 93.38 105 ILE A C 1
ATOM 856 O O . ILE A 1 105 ? -7.825 -4.859 -4.456 1.00 93.38 105 ILE A O 1
ATOM 860 N N . GLU A 1 106 ? -7.987 -4.791 -6.702 1.00 90.62 106 GLU A N 1
ATOM 861 C CA . GLU A 1 106 ? -9.377 -5.239 -6.739 1.00 90.62 106 GLU A CA 1
ATOM 862 C C . GLU A 1 106 ? -9.514 -6.695 -6.283 1.00 90.62 106 GLU A C 1
ATOM 864 O O . GLU A 1 106 ? -10.336 -6.965 -5.401 1.00 90.62 106 GLU A O 1
ATOM 869 N N . ALA A 1 107 ? -8.670 -7.594 -6.796 1.00 93.06 107 ALA A N 1
ATOM 870 C CA . ALA A 1 107 ? -8.652 -9.007 -6.413 1.00 93.06 107 ALA A CA 1
ATOM 871 C C . ALA A 1 107 ? -8.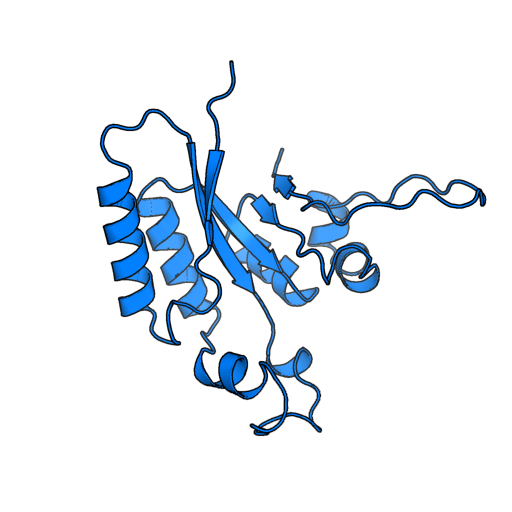398 -9.211 -4.907 1.00 93.06 107 ALA A C 1
ATOM 873 O O . ALA A 1 107 ? -9.028 -10.055 -4.270 1.00 93.06 107 ALA A O 1
ATOM 874 N N . HIS A 1 108 ? -7.530 -8.396 -4.304 1.00 95.31 108 HIS A N 1
ATOM 875 C CA . HIS A 1 108 ? -7.239 -8.423 -2.864 1.00 95.31 108 HIS A CA 1
ATOM 876 C C . HIS A 1 108 ? -8.324 -7.744 -2.003 1.00 95.31 108 HIS A C 1
ATOM 878 O O . HIS A 1 108 ? -8.270 -7.745 -0.763 1.00 95.31 108 HIS A O 1
ATOM 884 N N . GLY A 1 109 ? -9.343 -7.159 -2.641 1.00 93.06 109 GLY A N 1
ATOM 885 C CA . GLY A 1 109 ? -10.452 -6.485 -1.975 1.00 93.06 109 GLY A CA 1
ATOM 886 C C . GLY A 1 109 ? -9.995 -5.275 -1.164 1.00 93.06 109 GLY A C 1
ATOM 887 O O . GLY A 1 109 ? -10.468 -5.079 -0.043 1.00 93.06 109 GLY A O 1
ATOM 888 N N . ILE A 1 110 ? -9.029 -4.515 -1.680 1.00 93.69 110 ILE A N 1
ATOM 889 C CA . ILE A 1 110 ? -8.522 -3.290 -1.056 1.00 93.69 110 ILE A CA 1
ATOM 890 C C . ILE A 1 110 ? -9.501 -2.138 -1.341 1.00 93.69 110 ILE A C 1
ATOM 892 O O . ILE A 1 110 ? -10.108 -2.041 -2.414 1.00 93.69 110 ILE A O 1
ATOM 896 N N . GLU A 1 111 ? -9.705 -1.282 -0.341 1.00 83.38 111 GLU A N 1
ATOM 897 C CA . GLU A 1 111 ? -10.816 -0.320 -0.310 1.00 83.38 111 GLU A CA 1
ATOM 898 C C . GLU A 1 111 ? -10.407 1.099 -0.700 1.00 83.38 111 GLU A C 1
ATOM 900 O O . GLU A 1 111 ? -11.255 1.903 -1.089 1.00 83.38 111 GLU A O 1
ATOM 905 N N . ILE A 1 112 ? -9.114 1.411 -0.612 1.00 92.12 112 ILE A N 1
ATOM 906 C CA . ILE A 1 112 ? -8.592 2.751 -0.865 1.00 92.12 112 ILE A CA 1
ATOM 907 C C . ILE A 1 112 ? -7.355 2.658 -1.756 1.00 92.12 112 ILE A C 1
ATOM 909 O O . ILE A 1 112 ? -6.377 1.983 -1.422 1.00 92.12 112 ILE A O 1
ATOM 913 N N . ILE A 1 113 ? -7.380 3.397 -2.863 1.00 92.25 113 ILE A N 1
ATOM 914 C CA . ILE A 1 113 ? -6.227 3.612 -3.730 1.00 92.25 113 ILE A CA 1
ATOM 915 C C . ILE A 1 113 ? -5.565 4.936 -3.369 1.00 92.25 113 ILE A C 1
ATOM 917 O O . ILE A 1 113 ? -6.184 6.003 -3.322 1.00 92.25 113 ILE A O 1
ATOM 921 N N . LYS A 1 114 ? -4.258 4.869 -3.150 1.00 92.88 114 LYS A N 1
ATOM 922 C CA . LYS A 1 114 ? -3.399 6.032 -3.033 1.00 92.88 114 LYS A CA 1
ATOM 923 C C . LYS A 1 114 ? -2.690 6.272 -4.355 1.00 92.88 114 LYS A C 1
ATOM 925 O O . LYS A 1 114 ? -1.995 5.400 -4.850 1.00 92.88 114 LYS A O 1
ATOM 930 N N . ILE A 1 115 ? -2.783 7.491 -4.870 1.00 90.25 115 ILE A N 1
ATOM 931 C CA . ILE A 1 115 ? -1.987 7.928 -6.018 1.00 90.25 115 ILE A CA 1
ATOM 932 C C . ILE A 1 115 ? -0.656 8.470 -5.495 1.00 90.25 115 ILE A C 1
ATOM 934 O O . ILE A 1 115 ? -0.647 9.389 -4.660 1.00 90.25 115 ILE A O 1
ATOM 938 N N . ALA A 1 116 ? 0.460 7.879 -5.930 1.00 89.31 116 ALA A N 1
ATOM 939 C CA . ALA A 1 116 ? 1.791 8.420 -5.671 1.00 89.31 116 ALA A CA 1
ATOM 940 C C . ALA A 1 116 ? 1.990 9.719 -6.461 1.00 89.31 116 ALA A C 1
ATOM 942 O O . ALA A 1 116 ? 1.501 9.855 -7.578 1.00 89.31 116 ALA A O 1
ATOM 943 N N . SER A 1 117 ? 2.747 10.669 -5.913 1.00 88.31 117 SER A N 1
ATOM 944 C CA . SER A 1 117 ? 3.025 11.939 -6.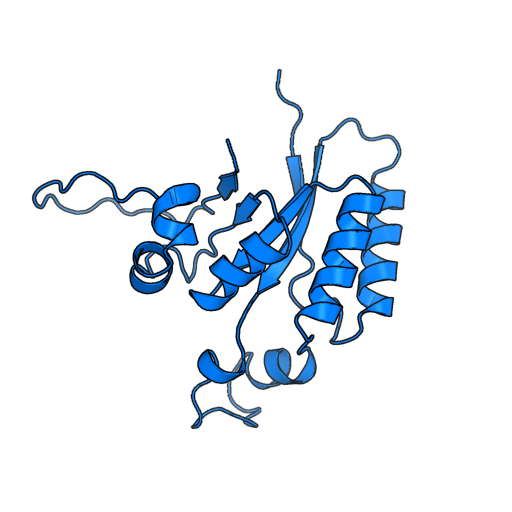597 1.00 88.31 117 SER A CA 1
ATOM 945 C C . SER A 1 117 ? 3.737 11.747 -7.940 1.00 88.31 117 SER A C 1
ATOM 947 O O . SER A 1 117 ? 3.431 12.458 -8.890 1.00 88.31 117 SER A O 1
ATOM 949 N N . CYS A 1 118 ? 4.633 10.761 -8.046 1.00 86.19 118 CYS A N 1
ATOM 950 C CA . CYS A 1 118 ? 5.315 10.421 -9.298 1.00 86.19 118 CYS A CA 1
ATOM 951 C C . CYS A 1 118 ? 4.383 9.836 -10.369 1.00 86.19 118 CYS A C 1
ATOM 953 O O . CYS A 1 118 ? 4.713 9.908 -11.545 1.00 86.19 118 CYS A O 1
ATOM 955 N N . SER A 1 119 ? 3.226 9.307 -9.972 1.00 83.88 119 SER A N 1
ATOM 956 C CA . SER A 1 119 ? 2.223 8.727 -10.872 1.00 83.88 119 SER A CA 1
ATOM 957 C C . SER A 1 119 ? 1.014 9.651 -11.059 1.00 83.88 119 SER A C 1
ATOM 959 O O . SER A 1 119 ? 0.017 9.262 -11.658 1.00 83.88 119 SER A O 1
ATOM 961 N N . PHE A 1 120 ? 1.069 10.887 -10.544 1.00 82.00 120 PHE A N 1
ATOM 962 C CA . PHE A 1 120 ? -0.067 11.814 -10.571 1.00 82.00 120 PHE A CA 1
ATOM 963 C C . PHE A 1 120 ? -0.479 12.219 -11.993 1.00 82.00 120 PHE A C 1
ATOM 965 O O . PHE A 1 120 ? -1.661 12.393 -12.267 1.00 82.00 120 PHE A O 1
ATOM 972 N N . THR A 1 121 ? 0.490 12.351 -12.897 1.00 81.00 121 THR A N 1
ATOM 973 C CA . THR A 1 121 ? 0.264 12.666 -14.317 1.00 81.00 121 THR A CA 1
ATOM 974 C C . THR A 1 121 ? 0.487 11.460 -15.227 1.00 81.00 121 THR A C 1
ATOM 976 O O . THR A 1 121 ? 0.640 11.626 -16.435 1.00 81.00 121 THR A O 1
ATOM 979 N N . ASP A 1 122 ? 0.546 10.257 -14.657 1.00 80.38 122 ASP A N 1
ATOM 980 C CA . ASP A 1 122 ? 0.752 9.016 -15.399 1.00 80.38 122 ASP A CA 1
ATOM 981 C C . ASP A 1 122 ? -0.579 8.508 -15.962 1.00 80.38 122 ASP A C 1
ATOM 983 O O . ASP A 1 122 ? -1.185 7.557 -15.476 1.00 80.38 122 ASP A O 1
ATOM 987 N N . TRP A 1 123 ? -1.102 9.240 -16.947 1.00 74.88 123 TRP A N 1
ATOM 988 C CA . TRP A 1 123 ? -2.427 9.002 -17.517 1.00 74.88 123 TRP A CA 1
ATOM 989 C C . TRP A 1 123 ? -2.669 7.575 -18.031 1.00 74.88 123 TRP A C 1
ATOM 991 O O . TRP A 1 123 ? -3.794 7.103 -17.838 1.00 74.88 123 TRP A O 1
ATOM 1001 N N . PRO A 1 124 ? -1.694 6.877 -18.656 1.00 75.00 124 PRO A N 1
ATOM 1002 C CA . PRO A 1 124 ? -1.863 5.478 -19.052 1.00 75.00 124 PRO A CA 1
ATOM 1003 C C . PRO A 1 124 ? -2.316 4.586 -17.888 1.00 75.00 124 PRO A C 1
ATOM 1005 O O . PRO A 1 124 ? -3.385 3.980 -17.988 1.00 75.00 124 PRO A O 1
ATOM 1008 N N . CYS A 1 125 ? -1.632 4.673 -16.740 1.00 66.31 125 CYS A N 1
ATOM 1009 C CA . CYS A 1 125 ? -1.937 3.902 -15.530 1.00 66.31 125 CYS A CA 1
ATOM 1010 C C . CYS A 1 125 ? -3.405 4.055 -15.071 1.00 66.31 125 CYS A C 1
ATOM 1012 O O . CYS A 1 125 ? -4.039 3.099 -14.624 1.00 66.31 125 CYS A O 1
ATOM 1014 N N . TRP A 1 126 ? -3.987 5.253 -15.223 1.00 64.75 126 TRP A N 1
ATOM 1015 C CA . TRP A 1 126 ? -5.352 5.568 -14.761 1.00 64.75 126 TRP A CA 1
ATOM 1016 C C . TRP A 1 126 ? -6.449 5.327 -15.798 1.00 64.75 126 TRP A C 1
ATOM 1018 O O . TRP A 1 126 ? -7.621 5.203 -15.439 1.00 64.75 126 TRP A O 1
ATOM 1028 N N . SER A 1 127 ? -6.099 5.329 -17.083 1.00 63.22 127 SER A N 1
ATOM 1029 C CA . SER A 1 127 ? -7.071 5.272 -18.181 1.00 63.22 127 SER A CA 1
ATOM 1030 C C . SER A 1 127 ? -7.185 3.895 -18.828 1.00 63.22 127 SER A C 1
ATOM 1032 O O . SER A 1 127 ? -8.199 3.631 -19.471 1.00 63.22 127 SER A O 1
ATOM 1034 N N . ALA A 1 128 ? -6.192 3.021 -18.651 1.00 59.84 128 ALA A N 1
ATOM 1035 C CA . ALA A 1 128 ? -6.147 1.726 -19.323 1.00 59.84 128 ALA A CA 1
ATOM 1036 C C . ALA A 1 128 ? -6.772 0.571 -18.517 1.00 59.84 128 ALA A C 1
ATOM 1038 O O . ALA A 1 128 ? -7.355 -0.324 -19.126 1.00 59.84 128 ALA A O 1
ATOM 1039 N N . SER A 1 129 ? -6.720 0.578 -17.177 1.00 59.56 129 SER A N 1
ATOM 1040 C CA . SER A 1 129 ? -7.340 -0.500 -16.384 1.00 59.56 129 SER A CA 1
ATOM 1041 C C . SER A 1 129 ? -8.882 -0.390 -16.401 1.00 59.56 129 SER A C 1
ATOM 1043 O O . SER A 1 129 ? -9.441 0.666 -16.063 1.00 59.56 129 SER A O 1
ATOM 1045 N N . PRO A 1 130 ? -9.615 -1.467 -16.752 1.00 58.97 130 PRO A N 1
ATOM 1046 C CA . PRO A 1 130 ? -11.076 -1.519 -16.639 1.00 58.97 130 PRO A CA 1
ATOM 1047 C C . PRO A 1 130 ? -11.558 -1.279 -15.201 1.00 58.97 130 PRO A C 1
ATOM 1049 O O . PRO A 1 130 ? -12.579 -0.619 -14.982 1.00 58.97 130 PRO A O 1
ATOM 1052 N N . ALA A 1 131 ? -10.799 -1.760 -14.210 1.00 57.38 131 ALA A N 1
ATOM 1053 C CA . ALA A 1 131 ? -11.053 -1.508 -12.796 1.00 57.38 131 ALA A CA 1
ATOM 1054 C C . ALA A 1 131 ? -10.837 -0.026 -12.451 1.00 57.38 131 ALA A C 1
ATOM 1056 O O . ALA A 1 131 ? -11.677 0.587 -11.782 1.00 57.38 131 ALA A O 1
ATOM 1057 N N . ALA A 1 132 ? -9.760 0.592 -12.959 1.00 59.12 132 ALA A N 1
ATOM 1058 C CA . ALA A 1 132 ? -9.513 2.024 -12.783 1.00 59.12 132 ALA A CA 1
ATOM 1059 C C . ALA A 1 132 ? -10.663 2.868 -13.356 1.00 59.12 132 ALA A C 1
ATOM 1061 O O . ALA A 1 132 ? -11.226 3.692 -12.641 1.00 59.12 132 ALA A O 1
ATOM 1062 N N . THR A 1 133 ? -11.063 2.620 -14.602 1.00 51.59 133 THR A N 1
ATOM 1063 C CA . THR A 1 133 ? -12.027 3.449 -15.354 1.00 51.59 133 THR A CA 1
ATOM 1064 C C . THR A 1 133 ? -13.492 3.273 -14.952 1.00 51.59 133 THR A C 1
ATOM 1066 O O . THR A 1 133 ? -14.292 4.198 -15.113 1.00 51.59 133 THR A O 1
ATOM 1069 N N . SER A 1 134 ? -13.872 2.111 -14.420 1.00 55.75 134 SER A N 1
ATOM 1070 C CA . SER A 1 134 ? -15.248 1.859 -13.975 1.00 55.75 134 SER A CA 1
ATOM 1071 C C . SER A 1 134 ? -15.486 2.243 -12.512 1.00 55.75 134 SER A C 1
ATOM 1073 O O . SER A 1 134 ? -16.611 2.610 -12.157 1.00 55.75 134 SER A O 1
ATOM 1075 N N . ARG A 1 135 ? -14.444 2.179 -11.666 1.00 61.78 135 ARG A N 1
ATOM 1076 C CA . ARG A 1 135 ? -14.617 2.121 -10.205 1.00 61.78 135 ARG A CA 1
ATOM 1077 C C . ARG A 1 135 ? -13.784 3.109 -9.391 1.00 61.78 135 ARG A C 1
ATOM 1079 O O . ARG A 1 135 ? -14.245 3.521 -8.331 1.00 61.78 135 ARG A O 1
ATOM 1086 N N . TRP A 1 136 ? -12.603 3.511 -9.860 1.00 62.41 136 TRP A N 1
ATOM 1087 C CA . TRP A 1 136 ? -11.674 4.347 -9.076 1.00 62.41 136 TRP A CA 1
ATOM 1088 C C . TRP A 1 136 ? -11.414 5.728 -9.676 1.00 62.41 136 TRP A C 1
ATOM 1090 O O . TRP A 1 136 ? -11.088 6.669 -8.954 1.00 62.41 136 TRP A O 1
ATOM 1100 N N . TRP A 1 137 ? -11.569 5.858 -10.990 1.00 60.53 137 TRP A N 1
ATOM 1101 C CA . TRP A 1 137 ? -11.222 7.039 -11.757 1.00 60.53 137 TRP A CA 1
ATOM 1102 C C . TRP A 1 137 ? -12.256 7.287 -12.853 1.00 60.53 137 TRP A C 1
ATOM 1104 O O . TRP A 1 137 ? -12.507 6.438 -13.704 1.00 60.53 137 TRP A O 1
ATOM 1114 N N . ARG A 1 138 ? -12.835 8.490 -12.865 1.00 55.16 138 ARG A N 1
ATOM 1115 C CA . ARG A 1 138 ? -13.581 9.007 -14.017 1.00 55.16 138 ARG A CA 1
ATOM 1116 C C . ARG A 1 138 ? -12.754 10.127 -14.638 1.00 55.16 138 ARG A C 1
ATOM 1118 O O . ARG A 1 138 ? -12.421 11.068 -13.913 1.00 55.16 138 ARG A O 1
ATOM 1125 N N . PRO A 1 139 ? -12.431 10.071 -15.942 1.00 50.84 139 PRO A N 1
ATOM 1126 C CA . PRO A 1 139 ? -11.724 11.169 -16.576 1.00 50.84 139 PRO A CA 1
ATOM 1127 C C . PRO A 1 139 ? -12.555 12.457 -16.447 1.00 50.84 139 PRO A C 1
ATOM 1129 O O . PRO A 1 139 ? -13.785 12.409 -16.576 1.00 50.84 139 PRO A O 1
ATOM 1132 N N . PRO A 1 140 ? -11.923 13.614 -16.179 1.00 48.44 140 PRO A N 1
ATOM 1133 C CA . PRO A 1 140 ? -12.637 14.880 -16.205 1.00 48.44 140 PRO A CA 1
ATOM 1134 C C . PRO A 1 140 ? -13.252 15.089 -17.600 1.00 48.44 140 PRO A C 1
ATOM 1136 O O . PRO A 1 140 ? -12.636 14.703 -18.598 1.00 48.44 140 PRO A O 1
ATOM 1139 N N . PRO A 1 141 ? -14.446 15.705 -17.707 1.00 39.41 141 PRO A N 1
ATOM 1140 C CA . PRO A 1 141 ? -15.018 16.031 -19.008 1.00 39.41 141 PRO A CA 1
ATOM 1141 C C . PRO A 1 141 ? -14.018 16.888 -19.786 1.00 39.41 141 PRO A C 1
ATOM 1143 O O . PRO A 1 141 ? -13.422 17.805 -19.212 1.00 39.41 141 PRO A O 1
ATOM 1146 N N . ALA A 1 142 ? -13.819 16.574 -21.068 1.00 40.66 142 ALA A N 1
ATOM 1147 C CA . ALA A 1 142 ? -12.866 17.264 -21.929 1.00 40.66 142 ALA A CA 1
ATOM 1148 C C . ALA A 1 142 ? -13.111 18.783 -21.876 1.00 40.66 142 ALA A C 1
ATOM 1150 O O . ALA A 1 142 ? -14.110 19.279 -22.393 1.00 40.66 142 ALA A O 1
ATOM 1151 N N . ARG A 1 143 ? -12.219 19.535 -21.220 1.00 42.38 143 ARG A N 1
ATOM 1152 C CA . ARG A 1 143 ? -12.236 21.002 -21.259 1.00 42.38 143 ARG A CA 1
ATOM 1153 C C . ARG A 1 143 ? -11.149 21.470 -22.210 1.00 42.38 143 ARG A C 1
ATOM 1155 O O . ARG A 1 143 ? -9.984 21.117 -22.048 1.00 42.38 143 ARG A O 1
ATOM 1162 N N . GLY A 1 144 ? -11.565 22.262 -23.196 1.00 38.94 144 GLY A N 1
ATOM 1163 C CA . GLY A 1 144 ? -10.679 22.954 -24.122 1.00 38.94 144 GLY A CA 1
ATOM 1164 C C . GLY A 1 144 ? -9.600 23.752 -23.389 1.00 38.94 144 GLY A C 1
ATOM 1165 O O . GLY A 1 144 ? -9.818 24.268 -22.292 1.00 38.94 144 GLY A O 1
ATOM 1166 N N . ALA A 1 145 ? -8.431 23.807 -24.022 1.00 43.88 145 ALA A N 1
ATOM 1167 C CA . ALA A 1 145 ? -7.202 24.411 -23.535 1.00 43.88 145 ALA A CA 1
ATOM 1168 C C . ALA A 1 145 ? -7.413 25.734 -22.774 1.00 43.88 145 ALA A C 1
ATOM 1170 O O . ALA A 1 145 ? -7.928 26.704 -23.329 1.00 43.88 145 ALA A O 1
ATOM 1171 N N . ARG A 1 146 ? -6.935 25.798 -21.525 1.00 33.03 146 ARG A N 1
ATOM 1172 C CA . ARG A 1 146 ? -6.505 27.046 -20.881 1.00 33.03 146 ARG A CA 1
ATOM 1173 C C . ARG A 1 146 ? -5.394 26.786 -19.867 1.00 33.03 146 ARG A C 1
ATOM 1175 O O . ARG A 1 146 ? -5.313 25.739 -19.237 1.00 33.03 146 ARG A O 1
ATOM 1182 N N . THR A 1 147 ? -4.506 27.764 -19.827 1.00 39.94 147 THR A N 1
ATOM 1183 C CA . THR A 1 147 ? -3.111 27.759 -19.395 1.00 39.94 147 THR A CA 1
ATOM 1184 C C . THR A 1 147 ? -2.896 27.787 -17.880 1.00 39.94 147 THR A C 1
ATOM 1186 O O . THR A 1 147 ? -3.669 28.382 -17.138 1.00 39.94 147 THR A O 1
ATOM 1189 N N . SER A 1 148 ? -1.768 27.191 -17.476 1.00 40.25 148 SER A N 1
ATOM 1190 C CA . SER A 1 148 ? -0.983 27.431 -16.255 1.00 40.25 148 SER A CA 1
ATOM 1191 C C . SER A 1 148 ? -1.749 27.596 -14.936 1.00 40.25 148 SER A C 1
ATOM 1193 O O . SER A 1 148 ? -2.023 28.703 -14.478 1.00 40.25 148 SER A O 1
ATOM 1195 N N . THR A 1 149 ? -1.938 26.488 -14.229 1.00 31.38 149 THR A N 1
ATOM 1196 C CA . THR A 1 149 ? -1.981 26.504 -12.762 1.00 31.38 149 THR A CA 1
ATOM 1197 C C . THR A 1 149 ? -0.848 25.616 -12.276 1.00 31.38 149 THR A C 1
ATOM 1199 O O . THR A 1 149 ? -0.700 24.480 -12.716 1.00 31.38 149 THR A O 1
ATOM 1202 N N . ARG A 1 150 ? 0.020 26.160 -11.424 1.00 28.30 150 ARG A N 1
ATOM 1203 C CA . ARG A 1 150 ? 1.099 25.416 -10.775 1.00 28.30 150 ARG A CA 1
ATOM 1204 C C . ARG A 1 150 ? 0.449 24.483 -9.753 1.00 28.30 150 ARG A C 1
ATOM 1206 O O . ARG A 1 150 ? 0.187 24.890 -8.626 1.00 28.30 150 ARG A O 1
ATOM 1213 N N . TRP A 1 151 ? 0.124 23.262 -10.167 1.00 27.53 151 TRP A N 1
ATOM 1214 C CA . TRP A 1 151 ? -0.417 22.242 -9.275 1.00 27.53 151 TRP A CA 1
ATOM 1215 C C . TRP A 1 151 ? 0.725 21.702 -8.411 1.00 27.53 151 TRP A C 1
ATOM 1217 O O . TRP A 1 151 ? 1.625 21.018 -8.891 1.00 27.53 151 TRP A O 1
ATOM 1227 N N . SER A 1 152 ? 0.722 22.075 -7.132 1.00 25.80 152 SER A N 1
ATOM 1228 C CA . SER A 1 152 ? 1.517 21.407 -6.103 1.00 25.80 152 SER A CA 1
ATOM 1229 C C . SER A 1 152 ? 1.070 19.943 -6.040 1.00 25.80 152 SER A C 1
ATOM 1231 O O . SER A 1 152 ? -0.129 19.671 -5.960 1.00 25.80 152 SER A O 1
ATOM 1233 N N . ALA A 1 153 ? 2.026 19.015 -6.129 1.00 31.14 153 ALA A N 1
ATOM 1234 C CA . ALA A 1 153 ? 1.813 17.572 -6.098 1.00 31.14 153 ALA A CA 1
ATOM 1235 C C . ALA A 1 153 ? 1.281 17.129 -4.724 1.00 31.14 153 ALA A C 1
ATOM 1237 O O . ALA A 1 153 ? 2.017 16.612 -3.887 1.00 31.14 153 ALA A O 1
ATOM 1238 N N . SER A 1 154 ? -0.005 17.358 -4.469 1.00 32.81 154 SER A N 1
ATOM 1239 C CA . SER A 1 154 ? -0.681 16.863 -3.277 1.00 32.81 154 SER A CA 1
ATOM 1240 C C . SER A 1 154 ? -1.333 15.519 -3.571 1.00 32.81 154 SER A C 1
ATOM 1242 O O . SER A 1 154 ? -2.214 15.395 -4.413 1.00 32.81 154 SER A O 1
ATOM 1244 N N . CYS A 1 155 ? -0.850 14.511 -2.851 1.00 37.28 155 CYS A N 1
ATOM 1245 C CA . CYS A 1 155 ? -1.412 13.182 -2.651 1.00 37.28 155 CYS A CA 1
ATOM 1246 C C . CYS A 1 155 ? -2.932 13.050 -2.927 1.00 37.28 155 CYS A C 1
ATOM 1248 O O . CYS A 1 155 ? -3.733 13.288 -2.030 1.00 37.28 155 CYS A O 1
ATOM 1250 N N . CYS A 1 156 ? -3.337 12.505 -4.079 1.00 47.59 156 CYS A N 1
ATOM 1251 C CA . CYS A 1 156 ? -4.733 12.092 -4.294 1.00 47.59 156 CYS A CA 1
ATOM 1252 C C . CYS A 1 156 ? -5.025 10.734 -3.628 1.00 47.59 156 CYS A C 1
ATOM 1254 O O . CYS A 1 156 ? -4.216 9.804 -3.713 1.00 47.59 156 CYS A O 1
ATOM 1256 N N . ILE A 1 157 ? -6.143 10.634 -2.911 1.00 52.66 157 ILE A N 1
ATOM 1257 C CA . ILE A 1 157 ? -6.691 9.397 -2.336 1.00 52.66 157 ILE A CA 1
ATOM 1258 C C . ILE A 1 157 ? -8.044 9.170 -3.016 1.00 52.66 157 ILE A C 1
ATOM 1260 O O . ILE A 1 157 ? -8.859 10.089 -3.037 1.00 52.66 157 ILE A O 1
ATOM 1264 N N . ALA A 1 158 ? -8.278 7.973 -3.551 1.00 53.78 158 ALA A N 1
ATOM 1265 C CA . ALA A 1 158 ? -9.578 7.529 -4.048 1.00 53.78 158 ALA A CA 1
ATOM 1266 C C . ALA A 1 158 ? -10.073 6.380 -3.156 1.00 53.78 158 ALA A C 1
ATOM 1268 O O . ALA A 1 158 ? -9.341 5.419 -2.927 1.00 53.78 158 ALA A O 1
ATOM 1269 N N . ALA A 1 159 ? -11.288 6.480 -2.620 1.00 43.16 159 ALA A N 1
ATOM 1270 C CA . ALA A 1 159 ? -11.893 5.455 -1.767 1.00 43.16 159 ALA A CA 1
ATOM 1271 C C . ALA A 1 159 ? -13.128 4.861 -2.455 1.00 43.16 159 ALA A C 1
ATOM 1273 O O . ALA A 1 159 ? -13.813 5.576 -3.188 1.00 43.16 159 ALA A O 1
ATOM 1274 N N . ARG A 1 160 ? -13.414 3.574 -2.212 1.00 42.44 160 ARG A N 1
ATOM 1275 C CA . ARG A 1 160 ? -14.686 2.956 -2.623 1.00 42.44 160 ARG A CA 1
ATOM 1276 C C . ARG A 1 160 ? -15.856 3.749 -2.023 1.00 42.44 160 ARG A C 1
ATOM 1278 O O . ARG A 1 160 ? -15.863 4.000 -0.820 1.00 42.44 160 ARG A O 1
ATOM 1285 N N . THR A 1 161 ? -16.826 4.115 -2.858 1.00 38.88 161 THR A N 1
ATOM 1286 C CA . THR A 1 161 ? -18.188 4.479 -2.433 1.00 38.88 161 THR A CA 1
ATOM 1287 C C . THR A 1 161 ? -19.054 3.240 -2.335 1.00 38.88 161 THR A C 1
ATOM 1289 O O . THR A 1 161 ? -18.912 2.386 -3.244 1.00 38.88 161 THR A O 1
#